Protein AF-Q46T74-F1 (afdb_monomer_lite)

Foldseek 3Di:
DFPDWDWDWDDDPQKIKTKIWTWDDDPPPIWTAIWIFIGHPRDTDPDIDDPPVDTDPDNVVNVVVSVVVRRVVVVVVVVVVVVVVVVVVD

Secondary structure (DSSP, 8-state):
--SEEEEEEEEETTEEEEEEEEEES-SSS-EEEEEEEEEETTEEEEEE-------BSSHHHHHHHHHHHHHHHHHHHHHHHHHHHHHH--

Organism: Cupriavidus pinatubonensis (strain JMP 134 / LMG 1197) (NCBI:txid264198)

Structure (mmCIF, N/CA/C/O backbone):
data_AF-Q46T74-F1
#
_entry.id   AF-Q46T74-F1
#
loop_
_atom_site.group_PDB
_atom_site.id
_atom_site.type_symbol
_atom_site.label_atom_id
_atom_site.label_alt_id
_atom_site.label_comp_id
_atom_site.label_asym_id
_atom_site.label_entity_id
_atom_site.label_seq_id
_atom_site.pdbx_PDB_ins_code
_atom_site.Cartn_x
_atom_site.Cartn_y
_atom_site.Cartn_z
_atom_site.occupancy
_atom_site.B_iso_or_equiv
_atom_site.auth_seq_id
_atom_site.auth_comp_id
_atom_site.auth_asym_id
_atom_site.auth_atom_id
_atom_site.pdbx_PDB_model_num
ATOM 1 N N . MET A 1 1 ? 17.320 7.866 -7.161 1.00 82.44 1 MET A N 1
ATOM 2 C CA . MET A 1 1 ? 15.998 8.532 -7.105 1.00 82.44 1 MET A CA 1
ATOM 3 C C . MET A 1 1 ? 15.047 7.836 -8.074 1.00 82.44 1 MET A C 1
ATOM 5 O O . MET A 1 1 ? 15.561 7.256 -9.028 1.00 82.44 1 MET A O 1
ATOM 9 N N . PRO A 1 2 ? 13.723 7.807 -7.822 1.00 90.50 2 PRO A N 1
ATOM 10 C CA . PRO A 1 2 ? 12.759 7.269 -8.784 1.00 90.50 2 PRO A CA 1
ATOM 11 C C . PRO A 1 2 ? 12.784 8.079 -10.090 1.00 90.50 2 PRO A C 1
ATOM 13 O O . PRO A 1 2 ? 12.987 9.290 -10.059 1.00 90.50 2 PRO A O 1
ATOM 16 N N . SER A 1 3 ? 12.598 7.407 -11.228 1.00 92.75 3 SER A N 1
ATOM 17 C CA . SER A 1 3 ? 12.529 8.019 -12.564 1.00 92.75 3 SER A CA 1
ATOM 18 C C . SER A 1 3 ? 11.125 8.513 -12.932 1.00 92.75 3 SER A C 1
ATOM 20 O O . SER A 1 3 ? 10.955 9.176 -13.949 1.00 92.75 3 SER A O 1
ATOM 22 N N . GLY A 1 4 ? 10.121 8.215 -12.105 1.00 93.56 4 GLY A N 1
ATOM 23 C CA . GLY A 1 4 ? 8.757 8.724 -12.226 1.00 93.56 4 GLY A CA 1
ATOM 24 C C . GLY A 1 4 ? 7.879 8.253 -11.069 1.00 93.56 4 GLY A C 1
ATOM 25 O O . GLY A 1 4 ? 8.262 7.347 -10.324 1.00 93.56 4 GLY A O 1
ATOM 26 N N . SER A 1 5 ? 6.701 8.850 -10.919 1.00 95.19 5 SER A N 1
ATOM 27 C CA . SER A 1 5 ? 5.701 8.416 -9.944 1.00 95.19 5 SER A CA 1
ATOM 28 C C . SER A 1 5 ? 4.291 8.462 -10.525 1.00 95.19 5 SER A C 1
ATOM 30 O O . SER A 1 5 ? 3.998 9.202 -11.464 1.00 95.19 5 SER A O 1
ATOM 32 N N . HIS A 1 6 ? 3.422 7.629 -9.963 1.00 96.12 6 HIS A N 1
ATOM 33 C CA . HIS A 1 6 ? 1.982 7.701 -10.130 1.00 96.12 6 HIS A CA 1
ATOM 34 C C . HIS A 1 6 ? 1.349 7.637 -8.743 1.00 96.12 6 HIS A C 1
ATOM 36 O O . HIS A 1 6 ? 1.472 6.632 -8.039 1.00 96.12 6 HIS A O 1
ATOM 42 N N . GLU A 1 7 ? 0.707 8.728 -8.343 1.00 96.69 7 GLU A N 1
ATOM 43 C CA . GLU A 1 7 ? 0.153 8.898 -7.005 1.00 96.69 7 GLU A CA 1
ATOM 44 C C . GLU A 1 7 ? -1.368 8.958 -7.059 1.00 96.69 7 GLU A C 1
ATOM 46 O O . GLU A 1 7 ? -1.961 9.611 -7.919 1.00 96.69 7 GLU A O 1
ATOM 51 N N . HIS A 1 8 ? -2.009 8.267 -6.125 1.00 94.56 8 HIS A N 1
ATOM 52 C CA . HIS A 1 8 ? -3.457 8.223 -6.011 1.00 94.56 8 HIS A CA 1
ATOM 53 C C . HIS A 1 8 ? -3.864 8.113 -4.542 1.00 94.56 8 HIS A C 1
ATOM 55 O O . HIS A 1 8 ? -3.185 7.476 -3.741 1.00 94.56 8 HIS A O 1
ATOM 61 N N . SER A 1 9 ? -4.985 8.732 -4.174 1.00 96.44 9 SER A N 1
ATOM 62 C CA . SER A 1 9 ? -5.565 8.599 -2.838 1.00 96.44 9 SER A CA 1
ATOM 63 C C . SER A 1 9 ? -7.013 8.141 -2.931 1.00 96.44 9 SER A C 1
ATOM 65 O O . SER A 1 9 ? -7.793 8.732 -3.674 1.00 96.44 9 SER A O 1
ATOM 67 N N . ALA A 1 10 ? -7.376 7.132 -2.141 1.00 97.12 10 ALA A N 1
ATOM 68 C CA . ALA A 1 10 ? -8.719 6.563 -2.115 1.00 97.12 10 ALA A CA 1
ATOM 69 C C . ALA A 1 10 ? -9.334 6.670 -0.708 1.00 97.12 10 ALA A C 1
ATOM 71 O O . ALA A 1 10 ? -8.692 6.262 0.265 1.00 97.12 10 ALA A O 1
ATOM 72 N N . PRO A 1 11 ? -10.561 7.200 -0.558 1.00 97.62 11 PRO A N 1
ATOM 73 C CA . PRO A 1 11 ? -11.277 7.147 0.711 1.00 97.62 11 PRO A CA 1
ATOM 74 C C . PRO A 1 11 ? -11.797 5.727 0.989 1.00 97.62 11 PRO A C 1
ATOM 76 O O . PRO A 1 11 ? -12.263 5.039 0.078 1.00 97.62 11 PRO A O 1
ATOM 79 N N . TYR A 1 12 ? -11.756 5.292 2.250 1.00 97.88 12 TYR A N 1
ATOM 80 C CA . TYR A 1 12 ? -12.331 4.017 2.691 1.00 97.88 12 TYR A CA 1
ATOM 81 C C . TYR A 1 12 ? -12.706 4.073 4.178 1.00 97.88 12 TYR A C 1
ATOM 83 O O . TYR A 1 12 ? -11.848 4.316 5.019 1.00 97.88 12 TYR A O 1
ATOM 91 N N . ARG A 1 13 ? -13.992 3.872 4.507 1.00 96.00 13 ARG A N 1
ATOM 92 C CA . ARG A 1 13 ? -14.519 3.800 5.892 1.00 96.00 13 ARG A CA 1
ATOM 93 C C . ARG A 1 13 ? -14.084 4.950 6.825 1.00 96.00 13 ARG A C 1
ATOM 95 O O . ARG A 1 13 ? -13.806 4.733 7.995 1.00 96.00 13 ARG A O 1
ATOM 102 N N . GLY A 1 14 ? -14.009 6.180 6.311 1.00 95.25 14 GLY A N 1
ATOM 103 C CA . GLY A 1 14 ? -13.573 7.356 7.086 1.00 95.25 14 GLY A CA 1
ATOM 104 C C . GLY A 1 14 ? -12.052 7.556 7.164 1.00 95.25 14 GLY A C 1
ATOM 105 O O . GLY A 1 14 ? -11.592 8.554 7.715 1.00 95.25 14 GLY A O 1
ATOM 106 N N . TYR A 1 15 ? -11.278 6.659 6.556 1.00 97.38 15 TYR A N 1
ATOM 107 C CA . TYR A 1 15 ? -9.836 6.768 6.362 1.00 97.38 15 TYR A CA 1
ATOM 108 C C . TYR A 1 15 ? -9.518 7.154 4.913 1.00 97.38 15 TYR A C 1
ATOM 110 O O . TYR A 1 15 ? -10.365 7.082 4.014 1.00 97.38 15 TYR A O 1
ATOM 118 N N . ARG A 1 16 ? -8.267 7.540 4.669 1.00 97.94 16 ARG A N 1
ATOM 119 C CA .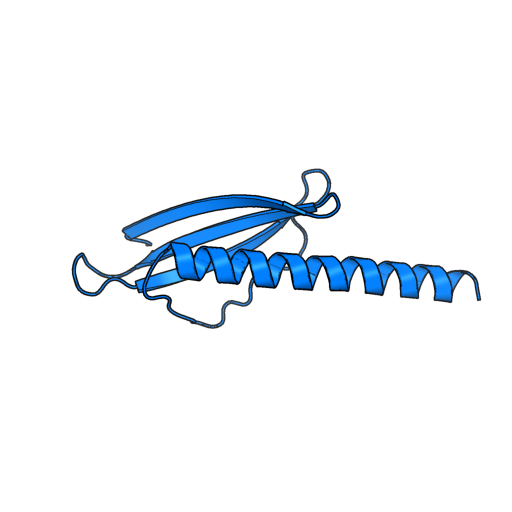 ARG A 1 16 ? -7.716 7.775 3.333 1.00 97.94 16 ARG A CA 1
ATOM 120 C C . ARG A 1 16 ? -6.489 6.895 3.129 1.00 97.94 16 ARG A C 1
ATOM 122 O O . ARG A 1 16 ? -5.547 6.952 3.908 1.00 97.94 16 ARG A O 1
ATOM 129 N N . ILE A 1 17 ? -6.495 6.119 2.054 1.00 97.94 17 ILE A N 1
ATOM 130 C CA . ILE A 1 17 ? -5.362 5.305 1.616 1.00 97.94 17 ILE A CA 1
ATOM 131 C C . ILE A 1 17 ? -4.596 6.138 0.593 1.00 97.94 17 ILE A C 1
ATOM 133 O O . ILE A 1 17 ? -5.120 6.409 -0.487 1.00 97.94 17 ILE A O 1
ATOM 137 N N . HIS A 1 18 ? -3.388 6.572 0.933 1.00 97.62 18 HIS A N 1
ATOM 138 C CA . HIS A 1 18 ? -2.491 7.262 0.013 1.00 97.62 18 HIS A CA 1
ATOM 139 C C . HIS A 1 18 ? -1.525 6.254 -0.606 1.00 97.62 18 HIS A C 1
ATOM 141 O O . HIS A 1 18 ? -0.885 5.497 0.120 1.00 97.62 18 HIS A O 1
ATOM 147 N N . ILE A 1 19 ? -1.426 6.236 -1.933 1.00 97.38 19 ILE A N 1
ATOM 148 C CA . ILE A 1 19 ? -0.676 5.246 -2.703 1.00 97.38 19 ILE A CA 1
ATOM 149 C C . ILE A 1 19 ? 0.263 5.970 -3.663 1.00 97.38 19 ILE A C 1
ATOM 151 O O . ILE A 1 19 ? -0.182 6.782 -4.470 1.00 97.38 19 ILE A O 1
ATOM 155 N N . ALA A 1 20 ? 1.541 5.612 -3.624 1.00 96.94 20 ALA A N 1
ATOM 156 C CA . ALA A 1 20 ? 2.561 6.069 -4.552 1.00 96.94 20 ALA A CA 1
ATOM 157 C C . ALA A 1 20 ? 3.209 4.859 -5.238 1.00 96.94 20 ALA A C 1
ATOM 159 O O . ALA A 1 20 ? 3.952 4.088 -4.622 1.00 96.94 20 ALA A O 1
ATOM 160 N N . ALA A 1 21 ? 2.933 4.696 -6.530 1.00 96.75 21 ALA A N 1
ATOM 161 C CA . ALA A 1 21 ? 3.676 3.788 -7.390 1.00 96.75 21 ALA A CA 1
ATOM 162 C C . ALA A 1 21 ? 4.900 4.536 -7.929 1.00 96.75 21 ALA A C 1
ATOM 164 O O . ALA A 1 21 ? 4.768 5.544 -8.619 1.00 96.75 21 ALA A O 1
ATOM 165 N N . LEU A 1 22 ? 6.097 4.062 -7.603 1.00 95.94 22 LEU A N 1
ATOM 166 C CA . LEU A 1 22 ? 7.357 4.716 -7.953 1.00 95.94 22 LEU A CA 1
ATOM 167 C C . LEU A 1 22 ? 8.085 3.909 -9.021 1.00 95.94 22 LEU A C 1
ATOM 169 O O . LEU A 1 22 ? 8.314 2.714 -8.838 1.00 95.94 22 LEU A O 1
ATOM 173 N N . ARG A 1 23 ? 8.469 4.558 -10.118 1.00 96.12 23 ARG A N 1
ATOM 174 C CA . ARG A 1 23 ? 9.237 3.951 -11.204 1.00 96.12 23 ARG A CA 1
ATOM 175 C C . ARG A 1 23 ? 10.730 4.059 -10.915 1.00 96.12 23 ARG A C 1
ATOM 177 O O . ARG A 1 23 ? 11.218 5.118 -10.529 1.00 96.12 23 ARG A O 1
ATOM 184 N N . TYR A 1 24 ? 11.458 2.982 -11.154 1.00 94.25 24 TYR A N 1
ATOM 185 C CA . TYR A 1 24 ? 12.917 2.911 -11.111 1.00 94.25 24 TYR A CA 1
ATOM 186 C C . TYR A 1 24 ? 13.436 2.278 -12.404 1.00 94.25 24 TYR A C 1
ATOM 188 O O . TYR A 1 24 ? 12.651 1.734 -13.177 1.00 94.25 24 TYR A O 1
ATOM 196 N N . GLY A 1 25 ? 14.746 2.363 -12.643 1.00 91.12 25 GLY A N 1
ATOM 197 C CA . GLY A 1 25 ? 15.371 1.873 -13.875 1.00 91.12 25 GLY A CA 1
ATOM 198 C C . GLY A 1 25 ? 15.200 2.821 -15.068 1.00 91.12 25 GLY A C 1
ATOM 199 O O . GLY A 1 25 ? 14.612 3.909 -14.951 1.00 91.12 25 GLY A O 1
ATOM 200 N N . GLY A 1 26 ? 15.757 2.413 -16.208 1.00 86.81 26 GLY A N 1
ATOM 201 C CA . GLY A 1 26 ? 15.759 3.155 -17.465 1.00 86.81 26 GLY A CA 1
ATOM 202 C C . GLY A 1 26 ? 14.437 3.051 -18.223 1.00 86.81 26 GLY A C 1
ATOM 203 O O . GLY A 1 26 ? 13.406 2.637 -17.691 1.00 86.81 26 GLY A O 1
ATOM 204 N N . GLN A 1 27 ? 14.420 3.495 -19.480 1.00 80.69 27 GLN A N 1
ATOM 205 C CA . GLN A 1 27 ? 13.201 3.532 -20.297 1.00 80.69 27 GLN A CA 1
ATOM 206 C C . GLN A 1 27 ? 12.671 2.126 -20.632 1.00 80.69 27 GLN A C 1
ATOM 208 O O . GLN A 1 27 ? 11.458 1.928 -20.637 1.00 80.69 27 GLN A O 1
ATOM 213 N N . HIS A 1 28 ? 13.566 1.153 -20.834 1.00 84.12 28 HIS A N 1
ATOM 214 C CA . HIS A 1 28 ? 13.237 -0.189 -21.334 1.00 84.12 28 HIS A CA 1
ATOM 215 C C . HIS A 1 28 ? 13.297 -1.301 -20.276 1.00 84.12 28 HIS A C 1
ATOM 217 O O . HIS A 1 28 ? 12.699 -2.353 -20.469 1.00 84.12 28 HIS A O 1
ATOM 223 N N . ASP A 1 29 ? 13.978 -1.068 -19.157 1.00 88.69 29 ASP A N 1
ATOM 224 C CA . ASP A 1 29 ? 14.198 -2.019 -18.059 1.00 88.69 29 ASP A CA 1
ATOM 225 C C . ASP A 1 29 ? 13.578 -1.531 -16.738 1.00 88.69 29 ASP A C 1
ATOM 227 O O . ASP A 1 29 ? 13.951 -1.967 -15.649 1.00 88.69 29 ASP A O 1
ATOM 231 N N . GLY A 1 30 ? 12.645 -0.582 -16.827 1.00 92.12 30 GLY A N 1
ATOM 232 C CA . GLY A 1 30 ? 12.047 0.036 -15.656 1.00 92.12 30 GLY A CA 1
ATOM 233 C C . GLY A 1 30 ? 11.119 -0.904 -14.889 1.00 92.12 30 GLY A C 1
ATOM 234 O O . GLY A 1 30 ? 10.382 -1.692 -15.478 1.00 92.12 30 GLY A O 1
ATOM 235 N N . TRP A 1 31 ? 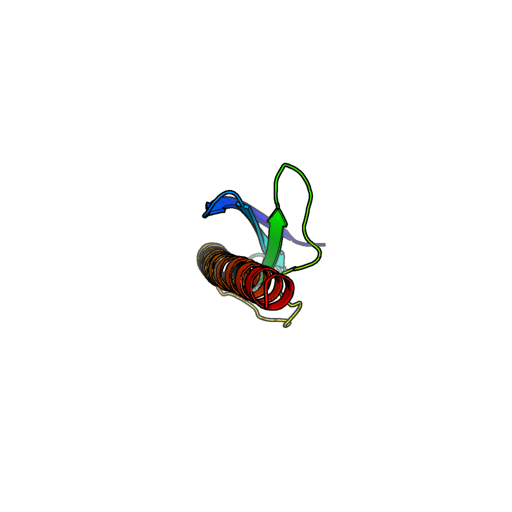11.103 -0.770 -13.566 1.00 95.38 31 TRP A N 1
ATOM 236 C CA . TRP A 1 31 ? 10.166 -1.472 -12.689 1.00 95.38 31 TRP A CA 1
ATOM 237 C C . TRP A 1 31 ? 9.461 -0.495 -11.758 1.00 95.38 31 TRP A C 1
ATOM 239 O O . TRP A 1 31 ? 9.957 0.601 -11.482 1.00 95.38 31 TRP A O 1
ATOM 249 N N . TRP A 1 32 ? 8.306 -0.909 -11.252 1.00 96.06 32 TRP A N 1
ATOM 250 C CA . TRP A 1 32 ? 7.525 -0.126 -10.306 1.00 96.06 32 TRP A CA 1
ATOM 251 C C . TRP A 1 32 ? 7.621 -0.724 -8.908 1.00 96.06 32 TRP A C 1
ATOM 253 O O . TRP A 1 32 ? 7.640 -1.940 -8.744 1.00 96.06 32 TRP A O 1
ATOM 263 N N . THR A 1 33 ? 7.672 0.122 -7.891 1.00 96.12 33 THR A N 1
ATOM 264 C CA . THR A 1 33 ? 7.550 -0.275 -6.483 1.00 96.12 33 THR A CA 1
ATOM 265 C C . THR A 1 33 ? 6.368 0.447 -5.858 1.00 96.12 33 THR A C 1
ATOM 267 O O . THR A 1 33 ? 5.980 1.518 -6.322 1.00 96.12 33 THR A O 1
ATOM 270 N N . LEU A 1 34 ? 5.841 -0.094 -4.769 1.00 96.38 34 LEU A N 1
ATOM 271 C CA . LEU A 1 34 ? 4.713 0.478 -4.047 1.00 96.38 34 LEU A CA 1
ATOM 272 C C . LEU A 1 34 ? 5.170 1.115 -2.732 1.00 96.38 34 LEU A C 1
ATOM 274 O O . LEU A 1 34 ? 5.897 0.501 -1.954 1.00 96.38 34 LEU A O 1
ATOM 278 N N . ARG A 1 35 ? 4.685 2.326 -2.465 1.00 95.81 35 ARG A N 1
ATOM 279 C CA . ARG A 1 35 ? 4.581 2.894 -1.120 1.00 95.81 35 ARG A CA 1
ATOM 280 C C . ARG A 1 35 ? 3.123 3.232 -0.859 1.00 95.81 35 ARG A C 1
ATOM 282 O O . ARG A 1 35 ? 2.461 3.780 -1.736 1.00 95.81 35 ARG A O 1
ATOM 289 N N . ALA A 1 36 ? 2.621 2.925 0.328 1.00 96.62 36 ALA A N 1
ATOM 290 C CA . ALA A 1 36 ? 1.297 3.369 0.726 1.00 96.62 36 ALA A CA 1
ATOM 291 C C . ALA A 1 36 ? 1.242 3.675 2.221 1.00 96.62 36 ALA A C 1
ATOM 293 O O . ALA A 1 36 ? 1.963 3.069 3.013 1.00 96.62 36 ALA A O 1
ATOM 294 N N . HIS A 1 37 ? 0.387 4.629 2.574 1.00 97.06 37 HIS A N 1
ATOM 295 C CA . HIS A 1 37 ? 0.166 5.106 3.935 1.00 97.06 37 HIS A CA 1
ATOM 296 C C . HIS A 1 37 ? -1.328 5.270 4.183 1.00 97.06 37 HIS A C 1
ATOM 298 O O . HIS A 1 37 ? -2.080 5.640 3.273 1.00 97.06 37 HIS A O 1
ATOM 304 N N . ILE A 1 38 ? -1.753 5.047 5.421 1.00 97.25 38 ILE A N 1
ATOM 305 C CA . ILE A 1 38 ? -3.133 5.290 5.843 1.00 97.25 38 ILE A CA 1
ATOM 306 C C . ILE A 1 38 ? -3.188 6.606 6.602 1.00 97.25 38 ILE A C 1
ATOM 308 O O . ILE A 1 38 ? -2.319 6.908 7.413 1.00 97.25 38 ILE A O 1
ATOM 312 N N . TRP A 1 39 ? -4.218 7.392 6.327 1.00 96.94 39 TRP A N 1
ATOM 313 C CA . TRP A 1 39 ? -4.480 8.659 6.986 1.00 96.94 39 TRP A CA 1
ATOM 314 C C . TRP A 1 39 ? -5.858 8.634 7.639 1.00 96.94 39 TRP A C 1
ATOM 316 O O . TRP A 1 39 ? -6.830 8.174 7.033 1.00 96.94 39 TRP A O 1
ATOM 326 N N . GLN A 1 40 ? -5.956 9.195 8.839 1.00 95.69 40 GLN A N 1
ATOM 327 C CA . GLN A 1 40 ? -7.207 9.402 9.558 1.00 95.69 40 GLN A CA 1
ATOM 328 C C . GLN A 1 40 ? -7.264 10.849 10.045 1.00 95.69 40 GLN A C 1
ATOM 330 O O . GLN A 1 40 ? -6.322 11.330 10.665 1.00 95.69 40 GLN A O 1
ATOM 335 N N . GLN A 1 41 ? -8.353 11.561 9.736 1.00 92.25 41 GLN A N 1
ATOM 336 C CA . GLN A 1 41 ? -8.583 12.943 10.198 1.00 92.25 41 GLN A CA 1
ATOM 337 C C . GLN A 1 41 ? -7.400 13.906 9.946 1.00 92.25 41 GLN A C 1
ATOM 339 O O . GLN A 1 41 ? -7.138 14.806 10.731 1.00 92.25 41 GLN A O 1
ATOM 344 N N . GLY A 1 42 ? -6.674 13.724 8.838 1.00 90.12 42 GLY A N 1
ATOM 345 C CA . GLY A 1 42 ? -5.529 14.572 8.482 1.00 90.12 42 GLY A CA 1
ATOM 346 C C . GLY A 1 42 ? -4.185 14.142 9.078 1.00 90.12 42 GLY A C 1
ATOM 347 O O . GLY A 1 42 ? -3.176 14.755 8.748 1.00 90.12 42 GLY A O 1
ATOM 348 N N . HIS A 1 43 ? -4.141 13.064 9.863 1.00 93.44 43 HIS A N 1
ATOM 349 C CA . HIS A 1 43 ? -2.910 12.497 10.412 1.00 93.44 43 HIS A CA 1
ATOM 350 C C . HIS A 1 43 ? -2.556 11.174 9.731 1.00 93.44 43 HIS A C 1
ATOM 352 O O . HIS A 1 43 ? -3.429 10.333 9.512 1.00 93.44 43 HIS A O 1
ATOM 358 N N . ALA A 1 44 ? -1.276 10.985 9.405 1.00 93.88 44 ALA A N 1
ATOM 359 C CA . ALA A 1 44 ? -0.764 9.702 8.940 1.00 93.88 44 ALA A CA 1
ATOM 360 C C . ALA A 1 44 ? -0.675 8.721 10.118 1.00 93.88 44 ALA A C 1
ATOM 362 O O . ALA A 1 44 ? -0.132 9.055 11.172 1.00 93.88 44 ALA A O 1
ATOM 363 N N . LEU A 1 45 ? -1.208 7.518 9.927 1.00 94.50 45 LEU A N 1
ATOM 364 C CA . LEU A 1 45 ? -1.080 6.410 10.866 1.00 94.50 45 LEU A CA 1
ATOM 365 C C . LEU A 1 45 ? 0.311 5.763 10.750 1.00 94.50 45 LEU A C 1
ATOM 367 O O . LEU A 1 45 ? 0.958 5.890 9.705 1.00 94.50 45 LEU A O 1
ATOM 371 N N . PRO A 1 46 ? 0.782 5.063 11.800 1.00 91.50 46 PRO A N 1
ATOM 372 C CA . PRO A 1 46 ? 2.080 4.386 11.777 1.00 91.50 46 PRO A CA 1
ATOM 373 C C . PRO A 1 46 ? 2.144 3.238 10.757 1.00 91.50 46 PRO A C 1
ATOM 375 O O . PRO A 1 46 ? 3.230 2.910 10.278 1.00 91.50 46 PRO A O 1
ATOM 378 N N . ASP A 1 47 ? 1.002 2.644 10.398 1.00 90.19 47 ASP A N 1
ATOM 379 C CA . ASP A 1 47 ? 0.931 1.585 9.397 1.00 90.19 47 ASP A CA 1
ATOM 380 C C . ASP A 1 47 ? 1.288 2.102 7.998 1.00 90.19 47 ASP A C 1
ATOM 382 O O . ASP A 1 47 ? 0.619 2.956 7.402 1.00 90.19 47 ASP A O 1
ATOM 386 N N . GLN A 1 48 ? 2.345 1.519 7.444 1.00 92.62 48 GLN A N 1
ATOM 387 C CA . GLN A 1 48 ? 2.814 1.760 6.088 1.00 92.62 48 GLN A CA 1
ATOM 388 C C . GLN A 1 48 ? 2.934 0.442 5.333 1.00 92.62 48 GLN A C 1
ATOM 390 O O . GLN A 1 48 ? 3.170 -0.612 5.931 1.00 92.62 48 GLN A O 1
ATOM 395 N N . TYR A 1 49 ? 2.799 0.506 4.008 1.00 92.12 49 TYR A N 1
ATOM 396 C CA . TYR A 1 49 ? 2.997 -0.668 3.168 1.00 92.12 49 TYR A CA 1
ATOM 397 C C . TYR A 1 49 ? 4.396 -1.240 3.427 1.00 92.12 49 TYR A C 1
ATOM 399 O O . TYR A 1 49 ? 5.371 -0.478 3.401 1.00 92.12 49 TYR A O 1
ATOM 407 N N . PRO A 1 50 ? 4.521 -2.552 3.692 1.00 89.94 50 PRO A N 1
ATOM 408 C CA . PRO A 1 50 ? 5.803 -3.143 4.029 1.00 89.94 50 PRO A CA 1
ATOM 409 C C . PRO A 1 50 ? 6.794 -2.929 2.886 1.00 89.94 50 PRO A C 1
ATOM 411 O O . PRO A 1 50 ? 6.474 -3.140 1.716 1.00 89.94 50 PRO A O 1
ATOM 414 N N . ASN A 1 51 ? 8.027 -2.549 3.225 1.00 83.81 51 ASN A N 1
ATOM 415 C CA . ASN A 1 51 ? 9.113 -2.456 2.253 1.00 83.81 51 ASN A CA 1
ATOM 416 C C . ASN A 1 51 ? 9.601 -3.865 1.877 1.00 83.81 51 ASN A C 1
ATOM 418 O O . ASN A 1 51 ? 10.668 -4.309 2.289 1.00 83.81 51 ASN A O 1
ATOM 422 N N . SER A 1 52 ? 8.770 -4.587 1.130 1.00 83.44 52 SER A N 1
ATOM 423 C CA . SER A 1 52 ? 8.948 -5.995 0.773 1.00 83.44 52 SER A CA 1
ATOM 424 C C . SER A 1 52 ? 9.910 -6.219 -0.397 1.00 83.44 52 SER A C 1
ATOM 426 O O . SER A 1 52 ? 10.185 -7.359 -0.756 1.00 83.44 52 SER A O 1
ATOM 428 N N . GLY A 1 53 ? 10.393 -5.150 -1.042 1.00 86.31 53 GLY A N 1
ATOM 429 C CA . GLY A 1 53 ? 11.194 -5.245 -2.267 1.00 86.31 53 GLY A CA 1
ATOM 430 C C . GLY A 1 53 ? 10.413 -5.736 -3.493 1.00 86.31 53 GLY A C 1
ATOM 431 O O . GLY A 1 53 ? 11.016 -5.965 -4.543 1.00 86.31 53 GLY A O 1
ATOM 432 N N . VAL A 1 54 ? 9.086 -5.880 -3.383 1.00 93.12 54 VAL A N 1
ATOM 433 C CA . VAL A 1 54 ? 8.218 -6.311 -4.484 1.00 93.12 54 VAL A CA 1
ATOM 434 C C . VAL A 1 54 ? 8.306 -5.323 -5.645 1.00 93.12 54 VAL A C 1
ATOM 436 O O . VAL A 1 54 ? 8.241 -4.102 -5.471 1.00 93.12 54 VAL A O 1
ATOM 439 N N . ARG A 1 55 ? 8.440 -5.883 -6.849 1.00 95.19 55 ARG A N 1
ATOM 440 C CA . ARG A 1 55 ? 8.473 -5.149 -8.112 1.00 95.19 55 ARG A CA 1
ATOM 441 C C . ARG A 1 55 ? 7.215 -5.451 -8.910 1.00 95.19 55 ARG A C 1
ATOM 443 O O . ARG A 1 55 ? 6.787 -6.598 -8.993 1.00 95.19 55 ARG A O 1
ATOM 450 N N . PHE A 1 56 ? 6.666 -4.420 -9.529 1.00 95.25 56 PHE A N 1
ATOM 451 C CA . PHE A 1 56 ? 5.489 -4.487 -10.379 1.00 95.25 56 PHE A CA 1
ATOM 452 C C . PHE A 1 56 ? 5.871 -4.141 -11.817 1.00 95.25 56 PHE A C 1
ATOM 454 O O . PHE A 1 56 ? 6.715 -3.271 -12.058 1.00 95.25 56 PHE A O 1
ATOM 461 N N . ALA A 1 57 ? 5.222 -4.809 -12.771 1.00 92.88 57 ALA A N 1
ATOM 462 C CA . ALA A 1 57 ? 5.412 -4.549 -14.195 1.00 92.88 57 ALA A CA 1
ATOM 463 C C . ALA A 1 57 ? 4.859 -3.174 -14.607 1.00 92.88 57 ALA A C 1
ATOM 465 O O . ALA A 1 57 ? 5.399 -2.532 -15.506 1.00 92.88 57 ALA A O 1
ATOM 466 N N . CYS A 1 58 ? 3.812 -2.688 -13.931 1.00 94.62 58 CYS A N 1
ATOM 467 C CA . CYS A 1 58 ? 3.218 -1.387 -14.216 1.00 94.62 58 CYS A CA 1
ATOM 468 C C . CYS A 1 58 ? 2.724 -0.654 -12.958 1.00 94.62 58 CYS A C 1
ATOM 470 O O . CYS A 1 58 ? 2.506 -1.251 -11.901 1.00 94.62 58 CYS A O 1
ATOM 472 N N . ALA A 1 59 ? 2.505 0.658 -13.102 1.00 96.25 59 ALA A N 1
ATOM 473 C CA . ALA A 1 59 ? 1.975 1.516 -12.044 1.00 96.25 59 ALA A CA 1
ATOM 474 C C . ALA A 1 59 ? 0.593 1.060 -11.558 1.00 96.25 59 ALA A C 1
ATOM 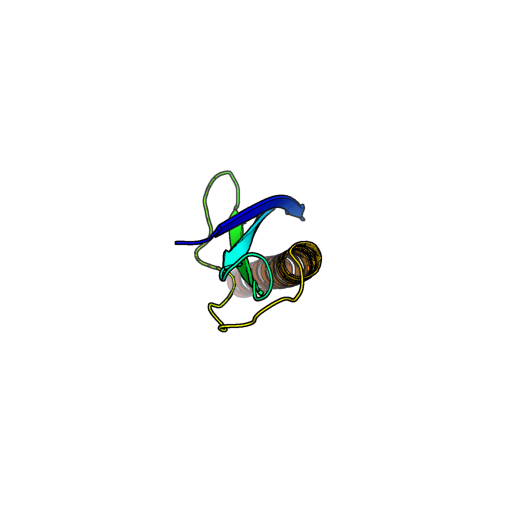476 O O . ALA A 1 59 ? 0.341 1.042 -10.358 1.00 96.25 59 ALA A O 1
ATOM 477 N N . ALA A 1 60 ? -0.286 0.646 -12.477 1.00 96.69 60 ALA A N 1
ATOM 478 C CA . ALA A 1 60 ? -1.645 0.237 -12.141 1.00 96.69 60 ALA A CA 1
ATOM 479 C C . ALA A 1 60 ? -1.671 -0.998 -11.228 1.00 96.69 60 ALA A C 1
ATOM 481 O O . ALA A 1 60 ? -2.503 -1.068 -10.326 1.00 96.69 60 ALA A O 1
ATOM 482 N N . ASP A 1 61 ? -0.767 -1.959 -11.429 1.00 96.38 61 ASP A N 1
ATOM 483 C CA . ASP A 1 61 ? -0.677 -3.153 -10.580 1.00 96.38 61 ASP A CA 1
ATOM 484 C C . ASP A 1 61 ? -0.193 -2.793 -9.175 1.00 96.38 61 ASP A C 1
ATOM 486 O O . ASP A 1 61 ? -0.799 -3.220 -8.191 1.00 96.38 61 ASP A O 1
ATOM 490 N N . ALA A 1 62 ? 0.834 -1.938 -9.085 1.00 96.50 62 ALA A N 1
ATOM 491 C CA . ALA A 1 62 ? 1.298 -1.390 -7.813 1.00 96.50 62 ALA A CA 1
ATOM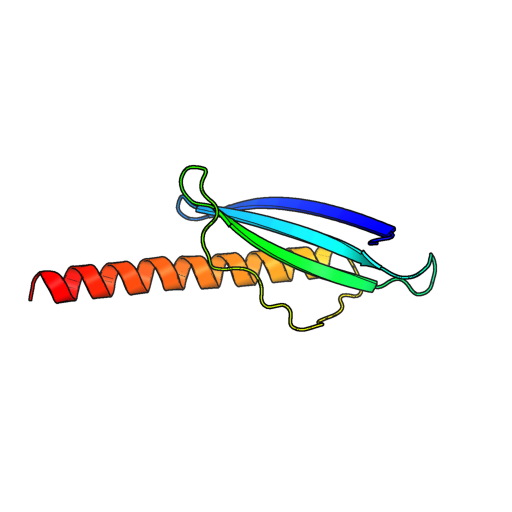 492 C C . ALA A 1 62 ? 0.161 -0.647 -7.090 1.00 96.50 62 ALA A C 1
ATOM 494 O O . ALA A 1 62 ? -0.077 -0.876 -5.905 1.00 96.50 62 ALA A O 1
ATOM 495 N N . SER A 1 63 ? -0.606 0.182 -7.804 1.00 96.75 63 SER A N 1
ATOM 496 C CA . SER A 1 63 ? -1.740 0.908 -7.229 1.00 96.75 63 SER A CA 1
ATOM 497 C C . SER A 1 63 ? -2.857 -0.017 -6.737 1.00 96.75 63 SER A C 1
ATOM 499 O O . SER A 1 63 ? -3.381 0.197 -5.643 1.00 96.75 63 SER A O 1
ATOM 501 N N . ARG A 1 64 ? -3.206 -1.073 -7.487 1.00 96.88 64 ARG A N 1
ATOM 502 C CA . ARG A 1 64 ? -4.214 -2.058 -7.046 1.00 96.88 64 ARG A CA 1
ATOM 503 C C . ARG A 1 64 ? -3.758 -2.815 -5.801 1.00 96.88 64 ARG A C 1
ATOM 505 O O . ARG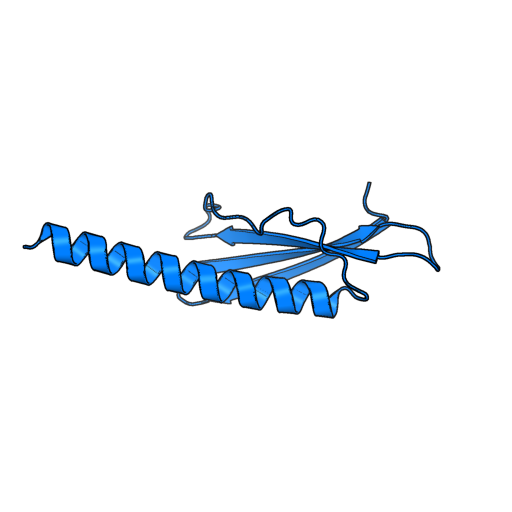 A 1 64 ? -4.558 -2.988 -4.884 1.00 96.88 64 ARG A O 1
ATOM 512 N N . ALA A 1 65 ? -2.484 -3.204 -5.739 1.00 96.44 65 ALA A N 1
ATOM 513 C CA . ALA A 1 65 ? -1.908 -3.831 -4.552 1.00 96.44 65 ALA A CA 1
ATOM 514 C C . ALA A 1 65 ? -1.946 -2.891 -3.333 1.00 96.44 65 ALA A C 1
ATOM 516 O O . ALA A 1 65 ? -2.331 -3.316 -2.245 1.00 96.44 65 ALA A O 1
ATOM 517 N N . GLY A 1 66 ? -1.630 -1.605 -3.522 1.00 96.88 66 GLY A N 1
ATOM 518 C CA . GLY A 1 66 ? -1.708 -0.592 -2.465 1.00 96.88 66 GLY A CA 1
ATOM 519 C C . GLY A 1 66 ? -3.123 -0.388 -1.937 1.00 96.88 66 GLY A C 1
ATOM 520 O O . GLY A 1 66 ? -3.322 -0.284 -0.728 1.00 96.88 66 GLY A O 1
ATOM 521 N N . LEU A 1 67 ? -4.118 -0.394 -2.825 1.00 97.81 67 LEU A N 1
ATOM 522 C CA . LEU A 1 67 ? -5.519 -0.277 -2.432 1.00 97.81 67 LEU A CA 1
ATOM 523 C C . LEU A 1 67 ? -5.998 -1.507 -1.653 1.00 97.81 67 LEU A C 1
ATOM 525 O O . LEU A 1 67 ? -6.677 -1.352 -0.640 1.00 97.81 67 LEU A O 1
ATOM 529 N N . ALA A 1 68 ? -5.647 -2.711 -2.114 1.00 97.56 68 ALA A N 1
ATOM 530 C CA . ALA A 1 68 ? -6.005 -3.957 -1.441 1.00 97.56 68 ALA A CA 1
ATOM 531 C C . ALA A 1 68 ? -5.405 -4.019 -0.028 1.00 97.56 68 ALA A C 1
ATOM 533 O O . ALA A 1 68 ? -6.144 -4.198 0.939 1.00 97.56 68 ALA A O 1
ATOM 534 N N . TRP A 1 69 ? -4.100 -3.758 0.093 1.00 97.38 69 TRP A N 1
ATOM 535 C CA . TRP A 1 69 ? -3.418 -3.682 1.386 1.00 97.38 69 TRP A CA 1
ATOM 536 C C . TRP A 1 69 ? -4.035 -2.623 2.308 1.00 97.38 69 TRP A C 1
ATOM 538 O O . TRP A 1 69 ? -4.267 -2.888 3.488 1.00 97.38 69 TRP A O 1
ATOM 548 N N . GLY A 1 70 ? -4.323 -1.429 1.779 1.00 97.44 70 GLY A N 1
ATOM 549 C CA . GLY A 1 70 ? -4.872 -0.334 2.574 1.00 97.44 70 GLY A CA 1
ATOM 550 C C . GLY A 1 70 ? -6.244 -0.674 3.149 1.00 97.44 70 GLY A C 1
ATOM 551 O O . GLY A 1 70 ? -6.498 -0.406 4.320 1.00 97.44 70 GLY A O 1
ATOM 552 N N . ARG A 1 71 ? -7.111 -1.316 2.355 1.00 98.12 71 ARG A N 1
ATOM 553 C CA . ARG A 1 71 ? -8.429 -1.778 2.818 1.00 98.12 71 ARG A CA 1
ATOM 554 C C . ARG A 1 71 ? -8.307 -2.834 3.907 1.00 98.12 71 ARG A C 1
ATOM 556 O O . ARG A 1 71 ? -8.915 -2.667 4.956 1.00 98.12 71 ARG A O 1
ATOM 563 N N . GLU A 1 72 ? -7.482 -3.856 3.685 1.00 97.81 72 GLU A N 1
ATOM 564 C CA . GLU A 1 72 ? -7.263 -4.925 4.665 1.00 97.81 72 GLU A CA 1
ATOM 565 C C . GLU A 1 72 ? -6.730 -4.375 5.996 1.00 97.81 72 GLU A C 1
ATOM 567 O O . GLU A 1 72 ? -7.210 -4.734 7.070 1.00 97.81 72 GLU A O 1
ATOM 572 N N . THR A 1 73 ? -5.765 -3.459 5.926 1.00 97.31 73 THR A N 1
ATOM 573 C CA . THR A 1 73 ? -5.175 -2.834 7.114 1.00 97.31 73 THR A CA 1
ATOM 574 C C . THR A 1 73 ? -6.205 -1.995 7.868 1.00 97.31 73 THR A C 1
ATOM 576 O O . THR A 1 73 ? -6.299 -2.103 9.086 1.00 97.31 73 THR A O 1
ATOM 579 N N . ILE A 1 74 ? -7.027 -1.209 7.164 1.00 97.25 74 ILE A N 1
ATOM 580 C CA . ILE A 1 74 ? -8.115 -0.440 7.789 1.00 97.25 74 ILE A CA 1
ATOM 581 C C . ILE A 1 74 ? -9.141 -1.368 8.445 1.00 97.25 74 ILE A C 1
ATOM 583 O O . ILE A 1 74 ? -9.551 -1.113 9.575 1.00 97.25 74 ILE A O 1
ATOM 587 N N . ASP A 1 75 ? -9.542 -2.446 7.771 1.00 97.50 75 ASP A N 1
ATOM 588 C CA . ASP A 1 75 ? -10.511 -3.393 8.325 1.00 97.50 75 ASP A CA 1
ATOM 589 C C . ASP A 1 75 ? -9.969 -4.053 9.606 1.00 97.50 75 ASP A C 1
ATOM 591 O O . ASP A 1 75 ? -10.699 -4.176 10.591 1.00 97.50 75 ASP A O 1
ATOM 595 N N . ARG A 1 76 ? -8.668 -4.371 9.647 1.00 96.50 76 ARG A N 1
ATOM 596 C CA . ARG A 1 76 ? -7.990 -4.875 10.851 1.00 96.50 76 ARG A CA 1
ATOM 597 C C . ARG A 1 76 ? -7.928 -3.840 11.976 1.00 96.50 76 ARG A C 1
ATOM 599 O O . ARG A 1 76 ? -8.188 -4.186 13.123 1.00 96.50 76 ARG A O 1
ATOM 606 N N . LEU A 1 77 ? -7.613 -2.582 11.664 1.00 94.44 77 LEU A N 1
ATOM 607 C CA . LEU A 1 77 ? -7.577 -1.493 12.650 1.00 94.44 77 LEU A CA 1
ATOM 608 C C . LEU A 1 77 ? -8.945 -1.285 13.310 1.00 94.44 77 LEU A C 1
ATOM 610 O O . LEU A 1 77 ? -9.026 -1.118 14.525 1.00 94.44 77 LEU A O 1
ATOM 614 N N . ILE A 1 78 ? -10.019 -1.326 12.517 1.00 94.81 78 ILE A N 1
ATOM 615 C CA . ILE A 1 78 ? -11.390 -1.206 13.024 1.00 94.81 78 ILE A CA 1
ATOM 616 C C . ILE A 1 78 ? -11.733 -2.399 13.924 1.00 94.81 78 ILE A C 1
ATOM 618 O O . ILE A 1 78 ? -12.231 -2.190 15.027 1.00 94.81 78 ILE A O 1
ATOM 622 N N . ALA A 1 79 ? -11.435 -3.625 13.484 1.00 95.31 79 ALA A N 1
ATOM 623 C CA . ALA A 1 79 ? -11.713 -4.832 14.262 1.00 95.31 79 ALA A CA 1
ATOM 624 C C . ALA A 1 79 ? -10.958 -4.850 15.603 1.00 95.31 79 ALA A C 1
ATOM 626 O O . ALA A 1 79 ? -11.549 -5.152 16.636 1.00 95.31 79 ALA A O 1
ATOM 627 N N . ASN A 1 80 ? -9.675 -4.471 15.605 1.00 92.38 80 ASN A N 1
ATOM 628 C CA . ASN A 1 80 ? -8.871 -4.403 16.827 1.00 92.38 80 ASN A CA 1
ATOM 629 C C . ASN A 1 80 ? -9.435 -3.379 17.817 1.00 92.38 80 ASN A C 1
ATOM 631 O O . ASN A 1 80 ? -9.574 -3.683 18.997 1.00 92.38 80 ASN A O 1
ATOM 635 N N . ARG A 1 81 ? -9.823 -2.194 17.331 1.00 90.75 81 ARG A N 1
ATOM 636 C CA . ARG A 1 81 ? -10.432 -1.161 18.174 1.00 90.75 81 ARG A CA 1
ATOM 637 C C . ARG A 1 81 ? -11.742 -1.634 18.808 1.00 90.75 81 ARG A C 1
ATOM 639 O O . ARG A 1 81 ? -11.970 -1.377 19.982 1.00 90.75 81 ARG A O 1
ATOM 646 N N . GLN A 1 82 ? -12.588 -2.327 18.047 1.00 90.69 82 GLN A N 1
ATOM 647 C CA . GLN A 1 82 ? -13.842 -2.879 18.569 1.00 90.69 82 GLN A CA 1
ATOM 648 C C . GLN A 1 82 ? -13.586 -3.920 19.664 1.00 90.69 82 GLN A C 1
ATOM 650 O O . GLN A 1 82 ? -14.229 -3.875 20.707 1.00 90.69 82 GLN A O 1
ATOM 655 N N . ALA A 1 83 ? -12.602 -4.802 19.468 1.00 88.56 83 ALA A N 1
ATOM 656 C CA . ALA A 1 83 ? -12.228 -5.800 20.467 1.00 88.56 83 ALA A CA 1
ATOM 657 C C . ALA A 1 83 ? -11.670 -5.171 21.759 1.00 88.56 83 ALA A C 1
ATOM 659 O O . ALA A 1 83 ? -11.974 -5.639 22.854 1.00 88.56 83 ALA A O 1
ATOM 660 N N . GLU A 1 84 ? -10.875 -4.102 21.651 1.00 87.81 84 GLU A N 1
ATOM 661 C CA . GLU A 1 84 ? -10.370 -3.347 22.809 1.00 87.81 84 GLU A CA 1
ATOM 662 C C . GLU A 1 84 ? -11.493 -2.627 23.568 1.00 87.81 84 GLU A C 1
ATOM 664 O O . GLU A 1 84 ? -11.502 -2.611 24.803 1.00 87.81 84 GLU A O 1
ATOM 669 N N . GLU A 1 85 ? -12.450 -2.049 22.838 1.00 86.75 85 GLU A N 1
ATOM 670 C CA . GLU A 1 85 ? -13.636 -1.417 23.418 1.00 86.75 85 GLU A CA 1
ATOM 671 C C . GLU A 1 85 ? -14.475 -2.467 24.171 1.00 86.75 85 GLU A C 1
ATOM 673 O O . GLU A 1 85 ? -14.749 -2.280 25.353 1.00 86.75 85 GLU A O 1
ATOM 678 N N . GLU A 1 86 ? -14.787 -3.615 23.562 1.00 81.38 86 GLU A N 1
ATOM 679 C CA . GLU A 1 86 ? -15.529 -4.719 24.201 1.00 81.38 86 GLU A CA 1
ATOM 680 C C . GLU A 1 86 ? -14.829 -5.283 25.452 1.00 81.38 86 GLU A C 1
ATOM 682 O O . GLU A 1 86 ? -15.478 -5.527 26.474 1.00 81.38 86 GLU A O 1
ATOM 687 N N . ALA A 1 87 ? -13.502 -5.436 25.406 1.00 78.12 87 ALA A N 1
ATOM 688 C CA . ALA A 1 87 ? -12.704 -5.888 26.546 1.00 78.12 87 ALA A CA 1
ATOM 689 C C . ALA A 1 87 ? -12.645 -4.859 27.688 1.00 78.12 87 ALA A C 1
ATOM 691 O O . ALA A 1 87 ? -12.428 -5.240 28.833 1.00 78.12 87 ALA A O 1
ATOM 692 N N . SER A 1 88 ? -12.844 -3.570 27.397 1.00 77.38 88 SER A N 1
ATOM 693 C CA . SER A 1 88 ? -12.853 -2.504 28.410 1.00 77.38 88 SER A CA 1
ATOM 694 C C . SER A 1 88 ? -14.190 -2.378 29.151 1.00 77.38 88 SER A C 1
ATOM 696 O O . SER A 1 88 ? -14.243 -1.751 30.208 1.00 77.38 88 SER A O 1
ATOM 698 N N . PHE A 1 89 ? -15.268 -2.948 28.604 1.00 67.69 89 PHE A N 1
ATOM 699 C CA . PHE A 1 89 ? -16.604 -2.957 29.215 1.00 67.69 89 PHE A CA 1
ATOM 700 C C . PHE A 1 89 ? -16.966 -4.290 29.897 1.00 67.69 89 PHE A C 1
ATOM 702 O O . PHE A 1 89 ? -18.072 -4.399 30.433 1.00 67.69 89 PHE A O 1
ATOM 709 N N . SER A 1 90 ? -16.065 -5.279 29.870 1.00 59.50 90 SER A N 1
ATOM 710 C CA . SER A 1 90 ? -16.217 -6.597 30.513 1.00 59.50 90 SER A CA 1
ATOM 711 C C . SER A 1 90 ? -15.450 -6.667 31.831 1.00 59.50 90 SER A C 1
ATOM 713 O O . SER A 1 90 ? -15.973 -7.303 32.773 1.00 59.50 90 SER A O 1
#

Radius of gyration: 15.67 Å; chains: 1; bounding box: 3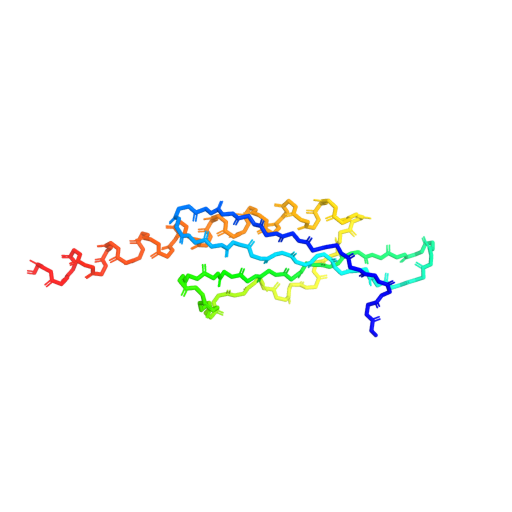3×21×52 Å

Sequence (90 aa):
MPSGSHEHSAPYRGYRIHIAALRYGGQHDGWWTLRAHIWQQGHALPDQYPNSGVRFACAADASRAGLAWGRETIDRLIANRQAEEEASFS

pLDDT: mean 92.84, std 6.53, range [59.5, 98.12]